Protein AF-A0A0C9XEY3-F1 (afdb_monomer_lite)

Organism: NCBI:txid1095629

Radius of gyration: 29.38 Å; chains: 1; bounding box: 84×70×56 Å

Sequence (164 aa):
MCNSIPGSLYKSKGLTASSQSCFTFPVSISPSSFDSPAPNNSSAFVTKKYKPVAKKIRPVYTDVPQKFRIICDIKGDPLATLPPLSPHPPPFVPYGRYTAERRDVIDKCHPPGFLLPEERNLMHHFMTLHQDGFAWNDSERGHFREDFFPPVEIPTIAHEPWVL

Structure (mmCIF, N/CA/C/O backbone):
data_AF-A0A0C9XEY3-F1
#
_entry.id   AF-A0A0C9XEY3-F1
#
loop_
_atom_site.group_PDB
_atom_site.id
_atom_site.type_symbol
_atom_site.label_atom_id
_atom_site.label_alt_id
_atom_site.label_comp_id
_atom_site.label_asym_id
_atom_site.label_entity_id
_atom_site.label_seq_id
_atom_site.pdbx_PDB_ins_code
_atom_site.Cartn_x
_atom_site.Cartn_y
_atom_site.Cartn_z
_atom_site.occupancy
_atom_site.B_iso_or_equiv
_atom_site.auth_seq_id
_atom_site.auth_comp_id
_atom_site.auth_asym_id
_atom_site.auth_atom_id
_atom_site.pdbx_PDB_model_num
ATOM 1 N N . MET A 1 1 ? -40.148 55.713 -17.331 1.00 40.12 1 MET A N 1
ATOM 2 C CA . MET A 1 1 ? -39.667 56.241 -16.040 1.00 40.12 1 MET A CA 1
ATOM 3 C C . MET A 1 1 ? -38.519 55.360 -15.585 1.00 40.12 1 MET A C 1
ATOM 5 O O . MET A 1 1 ? -38.749 54.229 -15.180 1.00 40.12 1 MET A O 1
ATOM 9 N N . CYS A 1 2 ? -37.291 55.839 -15.786 1.00 39.28 2 CYS A N 1
ATOM 10 C CA . CYS A 1 2 ? -36.085 55.248 -15.215 1.00 39.28 2 CYS A CA 1
ATOM 11 C C . CYS A 1 2 ? -36.113 55.453 -13.706 1.00 39.28 2 CYS A C 1
ATOM 13 O O . CYS A 1 2 ? -36.279 56.590 -13.281 1.00 39.28 2 CYS A O 1
ATOM 15 N N . ASN A 1 3 ? -35.886 54.398 -12.930 1.00 38.94 3 ASN A N 1
ATOM 16 C CA . ASN A 1 3 ? -35.470 54.532 -11.541 1.00 38.94 3 ASN A CA 1
ATOM 17 C C . ASN A 1 3 ? -34.240 53.653 -11.326 1.00 38.94 3 ASN A C 1
ATOM 19 O O . ASN A 1 3 ? -34.322 52.429 -11.249 1.00 38.94 3 ASN A O 1
ATOM 23 N N . SER A 1 4 ? -33.095 54.331 -11.297 1.00 44.06 4 SER A N 1
ATOM 24 C CA . SER A 1 4 ? -31.802 53.830 -10.856 1.00 44.06 4 SER A CA 1
ATOM 25 C C . SER A 1 4 ? -31.873 53.409 -9.389 1.00 44.06 4 SER A C 1
ATOM 27 O O . SER A 1 4 ? -32.366 54.166 -8.555 1.00 44.06 4 SER A O 1
ATOM 29 N N . ILE A 1 5 ? -31.323 52.241 -9.063 1.00 50.84 5 ILE A N 1
ATOM 30 C CA . ILE A 1 5 ? -31.017 51.834 -7.686 1.00 50.84 5 ILE A CA 1
ATOM 31 C C . ILE A 1 5 ? -29.486 51.704 -7.582 1.00 50.84 5 ILE A C 1
ATOM 33 O O . ILE A 1 5 ? -28.869 51.129 -8.481 1.00 50.84 5 ILE A O 1
ATOM 37 N N . PRO A 1 6 ? -28.859 52.301 -6.551 1.00 46.88 6 PRO A N 1
ATOM 38 C CA . PRO A 1 6 ? -27.421 52.552 -6.502 1.00 46.88 6 PRO A CA 1
ATOM 39 C C . PRO A 1 6 ? -26.566 51.299 -6.279 1.00 46.88 6 PRO A C 1
ATOM 41 O O . PRO A 1 6 ? -26.951 50.356 -5.589 1.00 46.88 6 PRO A O 1
ATOM 44 N N . GLY A 1 7 ? -25.365 51.346 -6.863 1.00 39.38 7 GLY A N 1
ATOM 45 C CA . GLY A 1 7 ? -24.349 50.303 -6.817 1.00 39.38 7 GLY A CA 1
ATOM 46 C C . GLY A 1 7 ? -23.885 49.965 -5.401 1.00 39.38 7 GLY A C 1
ATOM 47 O O . GLY A 1 7 ? -23.456 50.829 -4.636 1.00 39.38 7 GLY A O 1
ATOM 48 N N . SER A 1 8 ? -23.932 48.671 -5.090 1.00 40.59 8 SER A N 1
ATOM 49 C CA . SER A 1 8 ? -23.299 48.089 -3.913 1.00 40.59 8 SER A CA 1
ATOM 50 C C . SER A 1 8 ? -21.807 47.895 -4.184 1.00 40.59 8 SER A C 1
ATOM 52 O O . SER A 1 8 ? -21.393 47.156 -5.078 1.00 40.59 8 SER A O 1
ATOM 54 N N . LEU A 1 9 ? -21.007 48.615 -3.404 1.00 44.50 9 LEU A N 1
ATOM 55 C CA . LEU A 1 9 ? -19.554 48.605 -3.390 1.00 44.50 9 LEU A CA 1
ATOM 56 C C . LEU A 1 9 ? -19.061 47.313 -2.713 1.00 44.50 9 LEU A C 1
ATOM 58 O O . LEU A 1 9 ? -18.825 47.280 -1.504 1.00 44.50 9 LEU A O 1
ATOM 62 N N . TYR A 1 10 ? -18.908 46.226 -3.470 1.00 38.88 10 TYR A N 1
ATOM 63 C CA . TYR A 1 10 ? -18.286 45.011 -2.942 1.00 38.88 10 TYR A CA 1
ATOM 64 C C . TYR A 1 10 ? -16.776 45.218 -2.805 1.00 38.88 10 TYR A C 1
ATOM 66 O O . TYR A 1 10 ? -16.011 45.209 -3.766 1.00 38.88 10 TYR A O 1
ATOM 74 N N . LYS A 1 11 ? -16.353 45.429 -1.559 1.00 39.31 11 LYS A N 1
ATOM 75 C CA . LYS A 1 11 ? -14.960 45.541 -1.136 1.00 39.31 11 LYS A CA 1
ATOM 76 C C . LYS A 1 11 ? -14.277 44.178 -1.287 1.00 39.31 11 LYS A C 1
ATOM 78 O O . LYS A 1 11 ? -14.483 43.288 -0.463 1.00 39.31 11 LYS A O 1
ATOM 83 N N . SER A 1 12 ? -13.453 44.024 -2.320 1.00 43.69 12 SER A N 1
ATOM 84 C CA . SER A 1 12 ? -12.531 42.898 -2.481 1.00 43.69 12 SER A CA 1
ATOM 85 C C . SER A 1 12 ? -11.526 42.896 -1.324 1.00 43.69 12 SER A C 1
ATOM 87 O O . SER A 1 12 ? -10.568 43.671 -1.310 1.00 43.69 12 SER A O 1
ATOM 89 N N . LYS A 1 13 ? -11.760 42.056 -0.313 1.00 41.84 13 LYS A N 1
ATOM 90 C CA . LYS A 1 13 ? -10.756 41.760 0.712 1.00 41.84 13 LYS A CA 1
ATOM 91 C C . LYS A 1 13 ? -9.750 40.792 0.094 1.00 41.84 13 LYS A C 1
ATOM 93 O O . LYS A 1 13 ? -10.109 39.673 -0.259 1.00 41.84 13 LYS A O 1
ATOM 98 N N . GLY A 1 14 ? -8.519 41.265 -0.079 1.00 36.75 14 GLY A N 1
ATOM 99 C CA . GLY A 1 14 ? -7.402 40.460 -0.552 1.00 36.75 14 GLY A CA 1
ATOM 100 C C . GLY A 1 14 ? -7.179 39.256 0.358 1.00 36.75 14 GLY A C 1
ATOM 101 O O . GLY A 1 14 ? -7.063 39.399 1.574 1.00 36.75 14 GLY A O 1
ATOM 102 N N . LEU A 1 15 ? -7.129 38.072 -0.246 1.00 38.06 15 LEU A N 1
ATOM 103 C CA . LEU A 1 15 ? -6.609 36.870 0.386 1.00 38.06 15 LEU A CA 1
ATOM 104 C C . LEU A 1 15 ? -5.091 37.024 0.486 1.00 38.06 15 LEU A C 1
ATOM 106 O O . LEU A 1 15 ? -4.365 36.908 -0.497 1.00 38.06 15 LEU A O 1
ATOM 110 N N . THR A 1 16 ? -4.619 37.332 1.688 1.00 39.53 16 THR A N 1
ATOM 111 C CA . THR A 1 16 ? -3.213 37.203 2.057 1.00 39.53 16 THR A CA 1
ATOM 112 C C . THR A 1 16 ? -2.843 35.725 2.041 1.00 39.53 16 THR A C 1
ATOM 114 O O . THR A 1 16 ? -3.479 34.925 2.731 1.00 39.53 16 THR A O 1
ATOM 117 N N . ALA A 1 17 ? -1.823 35.367 1.261 1.00 43.69 17 ALA A N 1
ATOM 118 C CA . ALA A 1 17 ? -1.228 34.039 1.257 1.00 43.69 17 ALA A CA 1
ATOM 119 C C . ALA A 1 17 ? -0.754 33.686 2.676 1.00 43.69 17 ALA A C 1
ATOM 121 O O . ALA A 1 17 ? 0.220 34.243 3.181 1.00 43.69 17 ALA A O 1
ATOM 122 N N . SER A 1 18 ? -1.482 32.785 3.335 1.00 40.81 18 SER A N 1
ATOM 123 C CA . SER A 1 18 ? -1.052 32.184 4.591 1.00 40.81 18 SER A CA 1
ATOM 124 C C . SER A 1 18 ? 0.057 31.187 4.266 1.00 40.81 18 SER A C 1
ATOM 126 O O . SER A 1 18 ? -0.158 30.184 3.586 1.00 40.81 18 SER A O 1
ATOM 128 N N . SER A 1 19 ? 1.265 31.547 4.690 1.00 46.62 19 SER A N 1
ATOM 129 C CA . SER A 1 19 ? 2.467 30.723 4.677 1.00 46.62 19 SER A CA 1
ATOM 130 C C . SER A 1 19 ? 2.154 29.326 5.211 1.00 46.62 19 SER A C 1
ATOM 132 O O . SER A 1 19 ? 1.755 29.181 6.364 1.00 46.62 19 SER A O 1
ATOM 134 N N . GLN A 1 20 ? 2.360 28.301 4.385 1.00 50.00 20 GLN A N 1
ATOM 135 C CA . GLN A 1 20 ? 2.301 26.906 4.809 1.00 50.00 20 GLN A CA 1
ATOM 136 C C . GLN A 1 20 ? 3.351 26.698 5.907 1.00 50.00 20 GLN A C 1
ATOM 138 O O . GLN A 1 20 ? 4.549 26.680 5.631 1.00 50.00 20 GLN A O 1
ATOM 143 N N . SER A 1 21 ? 2.920 26.589 7.165 1.00 43.03 21 SER A N 1
ATOM 144 C CA . SER A 1 21 ? 3.792 26.091 8.222 1.00 43.03 21 SER A CA 1
ATOM 145 C C . SER A 1 21 ? 3.870 24.579 8.074 1.00 43.03 21 SER A C 1
ATOM 147 O O . SER A 1 21 ? 2.878 23.870 8.248 1.00 43.03 21 SER A O 1
ATOM 149 N N . CYS A 1 22 ? 5.054 24.090 7.739 1.00 39.81 22 CYS A N 1
ATOM 150 C CA . CYS A 1 22 ? 5.398 22.681 7.763 1.00 39.81 22 CYS A CA 1
ATOM 151 C C . CYS A 1 22 ? 5.192 22.169 9.198 1.00 39.81 22 CYS A C 1
ATOM 153 O O . CYS A 1 22 ? 6.000 22.459 10.077 1.00 39.81 22 CYS A O 1
ATOM 155 N N . PHE A 1 23 ? 4.102 21.448 9.462 1.00 34.00 23 PHE A N 1
ATOM 156 C CA . PHE A 1 23 ? 3.920 20.763 10.738 1.00 34.00 23 PHE A CA 1
ATOM 157 C C . PHE A 1 23 ? 4.811 19.518 10.751 1.00 34.00 23 PHE A C 1
ATOM 159 O O . PHE A 1 23 ? 4.446 18.455 10.257 1.00 34.00 23 PHE A O 1
ATOM 166 N N . THR A 1 24 ? 6.011 19.659 11.303 1.00 41.53 24 THR A N 1
ATOM 167 C CA . THR A 1 24 ? 6.814 18.535 11.779 1.00 41.53 24 THR A CA 1
ATOM 168 C C . THR A 1 24 ? 6.176 18.000 13.058 1.00 41.53 24 THR A C 1
ATOM 170 O O . THR A 1 24 ? 6.230 18.638 14.107 1.00 41.53 24 THR A O 1
ATOM 173 N N . PHE A 1 25 ? 5.556 16.823 12.983 1.00 35.81 25 PHE A N 1
ATOM 174 C CA . PHE A 1 25 ? 5.125 16.095 14.174 1.00 35.81 25 PHE A CA 1
ATOM 175 C C . PHE A 1 25 ? 6.351 15.518 14.904 1.00 35.81 25 PHE A C 1
ATOM 177 O O . PHE A 1 25 ? 7.130 14.789 14.283 1.00 35.81 25 PHE A O 1
ATOM 184 N N . PRO A 1 26 ? 6.549 15.801 16.206 1.00 42.66 26 PRO A N 1
ATOM 185 C CA . PRO A 1 26 ? 7.569 15.131 16.997 1.00 42.66 26 PRO A CA 1
ATOM 186 C C . PRO A 1 26 ? 7.064 13.736 17.381 1.00 42.66 26 PRO A C 1
ATOM 188 O O . PRO A 1 26 ? 6.130 13.582 18.163 1.00 42.66 26 PRO A O 1
ATOM 191 N N . VAL A 1 27 ? 7.691 12.703 16.824 1.00 39.75 27 VAL A N 1
ATOM 192 C CA . VAL A 1 27 ? 7.501 11.316 17.256 1.00 39.75 27 VAL A CA 1
ATOM 193 C C . VAL A 1 27 ? 8.220 11.140 18.597 1.00 39.75 27 VAL A C 1
ATOM 195 O O . VAL A 1 27 ? 9.435 10.966 18.644 1.00 39.75 27 VAL A O 1
ATOM 198 N N . SER A 1 28 ? 7.480 11.213 19.703 1.00 43.31 28 SER A N 1
ATOM 199 C CA . SER A 1 28 ? 7.969 10.831 21.029 1.00 43.31 28 SER A CA 1
ATOM 200 C C . SER A 1 28 ? 7.769 9.326 21.230 1.00 43.31 28 SER A C 1
ATOM 202 O O . SER A 1 28 ? 6.736 8.883 21.730 1.00 43.31 28 SER A O 1
ATOM 204 N N . ILE A 1 29 ? 8.750 8.526 20.817 1.00 41.94 29 ILE A N 1
ATOM 205 C CA . ILE A 1 29 ? 8.837 7.119 21.221 1.00 41.94 29 ILE A CA 1
ATOM 206 C C . ILE A 1 29 ? 9.332 7.094 22.672 1.00 41.94 29 ILE A C 1
ATOM 208 O O . ILE A 1 29 ? 10.473 7.459 22.950 1.00 41.94 29 ILE A O 1
ATOM 212 N N . SER A 1 30 ? 8.472 6.688 23.607 1.00 52.91 30 SER A N 1
ATOM 213 C CA . SER A 1 30 ? 8.890 6.336 24.966 1.00 52.91 30 SER A CA 1
ATOM 214 C C . SER A 1 30 ? 9.623 4.987 24.934 1.00 52.91 30 SER A C 1
ATOM 216 O O . SER A 1 30 ? 9.087 4.033 24.365 1.00 52.91 30 SER A O 1
ATOM 218 N N . PRO A 1 31 ? 10.824 4.863 25.525 1.00 45.88 31 PRO A N 1
ATOM 219 C CA . PRO A 1 31 ? 11.565 3.612 25.514 1.00 45.88 31 PRO A CA 1
ATOM 220 C C . PRO A 1 31 ? 10.999 2.677 26.588 1.00 45.88 31 PRO A C 1
ATOM 222 O O . PRO A 1 31 ? 11.173 2.910 27.782 1.00 45.88 31 PRO A O 1
ATOM 225 N N . SER A 1 32 ? 10.321 1.606 26.177 1.00 39.94 32 SER A N 1
ATOM 226 C CA . SER A 1 32 ? 10.106 0.452 27.051 1.00 39.94 32 SER A CA 1
ATOM 227 C C . SER A 1 32 ? 11.450 -0.247 27.260 1.00 39.94 32 SER A C 1
ATOM 229 O O . SER A 1 32 ? 12.106 -0.642 26.295 1.00 39.94 32 SER A O 1
ATOM 231 N N . SER A 1 33 ? 11.853 -0.361 28.521 1.00 45.12 33 SER A N 1
ATOM 232 C CA . SER A 1 33 ? 13.086 -0.972 29.012 1.00 45.12 33 SER A CA 1
ATOM 233 C C . SER A 1 33 ? 13.243 -2.418 28.534 1.00 45.12 33 SER A C 1
ATOM 235 O O . SER A 1 33 ? 12.659 -3.344 29.094 1.00 45.12 33 SER A O 1
ATOM 237 N N . PHE A 1 34 ? 14.050 -2.604 27.493 1.00 38.00 34 PHE A N 1
ATOM 238 C CA . PHE A 1 34 ? 14.678 -3.879 27.178 1.00 38.00 34 PHE A CA 1
ATOM 239 C C . PHE A 1 34 ? 15.945 -3.955 28.038 1.00 38.00 34 PHE A C 1
ATOM 241 O O . PHE A 1 34 ? 16.966 -3.364 27.683 1.00 38.00 34 PHE A O 1
ATOM 248 N N . ASP A 1 35 ? 15.879 -4.634 29.184 1.00 46.00 35 ASP A N 1
ATOM 249 C CA . ASP A 1 35 ? 17.073 -4.971 29.964 1.00 46.00 35 ASP A CA 1
ATOM 250 C C . ASP A 1 35 ? 17.884 -6.012 29.183 1.00 46.00 35 ASP A C 1
ATOM 252 O O . ASP A 1 35 ? 17.741 -7.223 29.340 1.00 46.00 35 ASP A O 1
ATOM 256 N N . SER A 1 36 ? 18.711 -5.519 28.262 1.00 51.22 36 SER A N 1
ATOM 257 C CA . SER A 1 36 ? 19.766 -6.304 27.630 1.00 51.22 36 SER A CA 1
ATOM 258 C C . SER A 1 36 ? 21.028 -6.194 28.485 1.00 51.22 36 SER A C 1
ATOM 260 O O . SER A 1 36 ? 21.401 -5.078 28.860 1.00 51.22 36 SER A O 1
ATOM 262 N N . PRO A 1 37 ? 21.702 -7.313 28.806 1.00 48.19 37 PRO A N 1
ATOM 263 C CA . PRO A 1 37 ? 22.940 -7.275 29.570 1.00 48.19 37 PRO A CA 1
ATOM 264 C C . PRO A 1 37 ? 23.962 -6.410 28.832 1.00 48.19 37 PRO A C 1
ATOM 266 O O . PRO A 1 37 ? 24.075 -6.480 27.607 1.00 48.19 37 PRO A O 1
ATOM 269 N N . ALA A 1 38 ? 24.652 -5.564 29.602 1.00 52.25 38 ALA A N 1
ATOM 270 C CA . ALA A 1 38 ? 25.571 -4.539 29.123 1.00 52.25 38 ALA A CA 1
ATOM 271 C C . ALA A 1 38 ? 26.425 -5.040 27.944 1.00 52.25 38 ALA A C 1
ATOM 273 O O . ALA A 1 38 ? 27.062 -6.092 28.070 1.00 52.25 38 ALA A O 1
ATOM 274 N N . PRO A 1 39 ? 26.481 -4.305 26.816 1.00 48.19 39 PRO A N 1
ATOM 275 C CA . PRO A 1 39 ? 27.361 -4.677 25.732 1.00 48.19 39 PRO A CA 1
ATOM 276 C C . PRO A 1 39 ? 28.787 -4.541 26.256 1.00 48.19 39 PRO A C 1
ATOM 278 O O . PRO A 1 39 ? 29.277 -3.451 26.557 1.00 48.19 39 PRO A O 1
ATOM 281 N N . ASN A 1 40 ? 29.449 -5.684 26.384 1.00 51.69 40 ASN A N 1
ATOM 282 C CA . ASN A 1 40 ? 30.887 -5.793 26.288 1.00 51.69 40 ASN A CA 1
ATOM 283 C C . ASN A 1 40 ? 31.350 -4.852 25.170 1.00 51.69 40 ASN A C 1
ATOM 285 O O . ASN A 1 40 ? 31.065 -5.074 23.993 1.00 51.69 40 ASN A O 1
ATOM 289 N N . ASN A 1 41 ? 32.010 -3.767 25.581 1.00 55.88 41 ASN A N 1
ATOM 290 C CA . ASN A 1 41 ? 32.490 -2.681 24.737 1.00 55.88 41 ASN A CA 1
ATOM 291 C C . ASN A 1 41 ? 33.658 -3.184 23.874 1.00 55.88 41 ASN A C 1
ATOM 293 O O . ASN A 1 41 ? 34.807 -2.776 24.020 1.00 55.88 41 ASN A O 1
ATOM 297 N N . SER A 1 42 ? 33.370 -4.145 23.002 1.00 51.50 42 SER A N 1
ATOM 298 C CA . SER A 1 42 ? 34.192 -4.428 21.848 1.00 51.50 42 SER A CA 1
ATOM 299 C C . SER A 1 42 ? 33.859 -3.323 20.862 1.00 51.50 42 SER A C 1
ATOM 301 O O . SER A 1 42 ? 32.795 -3.295 20.247 1.00 51.50 42 SER A O 1
ATOM 303 N N . SER A 1 43 ? 34.751 -2.341 20.786 1.00 50.25 43 SER A N 1
ATOM 304 C CA . SER A 1 43 ? 34.763 -1.386 19.691 1.00 50.25 43 SER A CA 1
ATOM 305 C C . SER A 1 43 ? 34.913 -2.191 18.402 1.00 50.25 43 SER A C 1
ATOM 307 O O . SER A 1 43 ? 36.010 -2.532 17.964 1.00 50.25 43 SER A O 1
ATOM 309 N N . ALA A 1 44 ? 33.785 -2.574 17.809 1.00 53.44 44 ALA A N 1
ATOM 310 C CA . ALA A 1 44 ? 33.757 -3.131 16.478 1.00 53.44 44 ALA A CA 1
ATOM 311 C C . ALA A 1 44 ? 34.147 -1.985 15.547 1.00 53.44 44 ALA A C 1
ATOM 313 O O . ALA A 1 44 ? 33.307 -1.231 15.057 1.00 53.44 44 ALA A O 1
ATOM 314 N N . PHE A 1 45 ? 35.452 -1.813 15.342 1.00 52.97 45 PHE A N 1
ATOM 315 C CA . PHE A 1 45 ? 35.971 -1.056 14.223 1.00 52.97 45 PHE A CA 1
ATOM 316 C C . PHE A 1 45 ? 35.412 -1.730 12.974 1.00 52.97 45 PHE A C 1
ATOM 318 O O . PHE A 1 45 ? 35.939 -2.738 12.503 1.00 52.97 45 PHE A O 1
ATOM 325 N N . VAL A 1 46 ? 34.303 -1.202 12.453 1.00 60.22 46 VAL A N 1
ATOM 326 C CA . VAL A 1 46 ? 33.796 -1.564 11.134 1.00 60.22 46 VAL A CA 1
ATOM 327 C C . VAL A 1 46 ? 34.838 -1.055 10.150 1.00 60.22 46 VAL A C 1
ATOM 329 O O . VAL A 1 46 ? 34.774 0.069 9.651 1.00 60.22 46 VAL A O 1
ATOM 332 N N . THR A 1 47 ? 35.859 -1.872 9.906 1.00 61.81 47 THR A N 1
ATOM 333 C CA . THR A 1 47 ? 36.778 -1.666 8.802 1.00 61.81 47 THR A CA 1
ATOM 334 C C . THR A 1 47 ? 35.927 -1.801 7.549 1.00 61.81 47 THR A C 1
ATOM 336 O O . THR A 1 47 ? 35.504 -2.887 7.153 1.00 61.81 47 THR A O 1
ATOM 339 N N . LYS A 1 48 ? 35.556 -0.664 6.955 1.00 65.00 48 LYS A N 1
ATOM 340 C CA . LYS A 1 48 ? 34.842 -0.657 5.680 1.00 65.00 48 LYS A CA 1
ATOM 341 C C . LYS A 1 48 ? 35.745 -1.379 4.685 1.00 65.00 48 LYS A C 1
ATOM 343 O O . LYS A 1 48 ? 36.768 -0.828 4.283 1.00 65.00 48 LYS A O 1
ATOM 348 N N . LYS A 1 49 ? 35.400 -2.618 4.315 1.00 75.25 49 LYS A N 1
ATOM 349 C CA . LYS A 1 49 ? 36.100 -3.341 3.247 1.00 75.25 49 LYS A CA 1
ATOM 350 C C . LYS A 1 49 ? 36.103 -2.438 2.018 1.00 75.25 49 LYS A C 1
ATOM 352 O O . LYS A 1 49 ? 35.041 -2.067 1.515 1.00 75.25 49 LYS A O 1
ATOM 357 N N . TYR A 1 50 ? 37.296 -2.059 1.569 1.00 79.75 50 TYR A N 1
ATOM 358 C CA . TYR A 1 50 ? 37.465 -1.241 0.378 1.00 79.75 50 TYR A CA 1
ATOM 359 C C . TYR A 1 50 ? 36.840 -1.976 -0.813 1.00 79.75 50 TYR A C 1
ATOM 361 O O . TYR A 1 50 ? 37.263 -3.079 -1.162 1.00 79.75 50 TYR A O 1
ATOM 369 N N . LYS A 1 51 ? 35.795 -1.395 -1.416 1.00 75.38 51 LYS A N 1
ATOM 370 C CA . LYS A 1 51 ? 35.203 -1.917 -2.652 1.00 75.38 51 LYS A CA 1
ATOM 371 C C . LYS A 1 51 ? 36.078 -1.417 -3.805 1.00 75.38 51 LYS A C 1
ATOM 373 O O . LYS A 1 51 ? 36.042 -0.213 -4.073 1.00 75.38 51 LYS A O 1
ATOM 378 N N . PRO A 1 52 ? 36.873 -2.288 -4.456 1.00 82.81 52 PRO A N 1
ATOM 379 C CA . PRO A 1 52 ? 37.778 -1.853 -5.509 1.00 82.81 52 PRO A CA 1
ATOM 380 C C . PRO A 1 52 ? 36.985 -1.196 -6.632 1.00 82.81 52 PRO A C 1
ATOM 382 O O . PRO A 1 52 ? 35.855 -1.602 -6.915 1.00 82.81 52 PRO A O 1
ATOM 385 N N . VAL A 1 53 ? 37.583 -0.186 -7.267 1.00 74.06 53 VAL A N 1
ATOM 386 C CA . VAL A 1 53 ? 36.947 0.591 -8.342 1.00 74.06 53 VAL A CA 1
ATOM 387 C C . VAL A 1 53 ? 36.380 -0.324 -9.429 1.00 74.06 53 VAL A C 1
ATOM 389 O O . VAL A 1 53 ? 35.239 -0.124 -9.828 1.00 74.06 53 VAL A O 1
ATOM 392 N N . ALA A 1 54 ? 37.095 -1.395 -9.788 1.00 74.44 54 ALA A N 1
ATOM 393 C CA . ALA A 1 54 ? 36.652 -2.389 -10.769 1.00 74.44 54 ALA A CA 1
ATOM 394 C C . ALA A 1 54 ? 35.354 -3.137 -10.393 1.00 74.44 54 ALA A C 1
ATOM 396 O O . ALA A 1 54 ? 34.660 -3.640 -11.265 1.00 74.44 54 ALA A O 1
ATOM 397 N N . LYS A 1 55 ? 35.001 -3.220 -9.102 1.00 76.25 55 LYS A N 1
ATOM 398 C CA . LYS A 1 55 ? 33.741 -3.832 -8.629 1.00 76.25 55 LYS A CA 1
ATOM 399 C C . LYS A 1 55 ? 32.637 -2.797 -8.397 1.00 76.25 55 LYS A C 1
ATOM 401 O O . LYS A 1 55 ? 31.543 -3.148 -7.945 1.00 76.25 55 LYS A O 1
ATOM 406 N N . LYS A 1 56 ? 32.914 -1.507 -8.609 1.00 76.81 56 LYS A N 1
ATOM 407 C CA . LYS A 1 56 ? 31.955 -0.427 -8.372 1.00 76.81 56 LYS A CA 1
ATOM 408 C C . LYS A 1 56 ? 31.111 -0.206 -9.625 1.00 76.81 56 LYS A C 1
ATOM 410 O O . LYS A 1 56 ? 31.549 0.444 -10.562 1.00 76.81 56 LYS A O 1
ATOM 415 N N . ILE A 1 57 ? 29.867 -0.671 -9.582 1.00 75.19 57 ILE A N 1
ATOM 416 C CA . ILE A 1 57 ? 28.864 -0.370 -10.608 1.00 75.19 57 ILE A CA 1
ATOM 417 C C . ILE A 1 57 ? 28.452 1.099 -10.455 1.00 75.19 57 ILE A C 1
ATOM 419 O O . ILE A 1 57 ? 28.076 1.526 -9.359 1.00 75.19 57 ILE A O 1
ATOM 423 N N . ARG A 1 58 ? 28.560 1.878 -11.535 1.00 75.50 58 ARG A N 1
ATOM 424 C CA . ARG A 1 58 ? 28.057 3.255 -11.610 1.00 75.50 58 ARG A CA 1
ATOM 425 C C . ARG A 1 58 ? 26.990 3.328 -12.702 1.00 75.50 58 ARG A C 1
ATOM 427 O O . ARG A 1 58 ? 27.213 2.751 -13.764 1.00 75.50 58 ARG A O 1
ATOM 434 N N . PRO A 1 59 ? 25.862 4.017 -12.467 1.00 80.12 59 PRO A N 1
ATOM 435 C CA . PRO A 1 59 ? 24.916 4.291 -13.536 1.00 80.12 59 PRO A CA 1
ATOM 436 C C . PRO A 1 59 ? 25.592 5.186 -14.578 1.00 80.12 59 PRO A C 1
ATOM 438 O O . PRO A 1 59 ? 26.299 6.135 -14.229 1.00 80.12 59 PRO A O 1
ATOM 441 N N . VAL A 1 60 ? 25.399 4.860 -15.850 1.00 81.50 60 VAL A N 1
ATOM 442 C CA . VAL A 1 60 ? 25.855 5.686 -16.967 1.00 81.50 60 VAL A CA 1
ATOM 443 C C . VAL A 1 60 ? 24.736 6.670 -17.288 1.00 81.50 60 VAL A C 1
ATOM 445 O O . VAL A 1 60 ? 23.597 6.257 -17.503 1.00 81.50 60 VAL A O 1
ATOM 448 N N . TYR A 1 61 ? 25.047 7.966 -17.306 1.00 79.00 61 TYR A N 1
ATOM 449 C CA . TYR A 1 61 ? 24.093 9.016 -17.669 1.00 79.00 61 TYR A CA 1
ATOM 450 C C . TYR A 1 61 ? 23.842 8.986 -19.180 1.00 79.00 61 TYR A C 1
ATOM 452 O O . TYR A 1 61 ? 24.476 9.705 -19.945 1.00 79.00 61 TYR A O 1
ATOM 460 N N . THR A 1 62 ? 22.955 8.093 -19.603 1.00 81.25 62 THR A N 1
ATOM 461 C CA . THR A 1 62 ? 22.524 7.909 -20.993 1.00 81.25 62 THR A CA 1
ATOM 462 C C . THR A 1 62 ? 21.006 7.854 -21.040 1.00 81.25 62 THR A C 1
ATOM 464 O O . THR A 1 62 ? 20.367 7.506 -20.044 1.00 81.25 62 THR A O 1
ATOM 467 N N . ASP A 1 63 ? 20.431 8.198 -22.190 1.00 83.88 63 ASP A N 1
ATOM 468 C CA . ASP A 1 63 ? 18.988 8.113 -22.384 1.00 83.88 63 ASP A CA 1
ATOM 469 C C . ASP A 1 63 ? 18.524 6.656 -22.335 1.00 83.88 63 ASP A C 1
ATOM 471 O O . ASP A 1 63 ? 19.108 5.773 -22.968 1.00 83.88 63 ASP A O 1
ATOM 475 N N . VAL A 1 64 ? 17.444 6.400 -21.592 1.00 83.88 64 VAL A N 1
ATOM 476 C CA . VAL A 1 64 ? 16.852 5.062 -21.510 1.00 83.88 64 VAL A CA 1
ATOM 477 C C . VAL A 1 64 ? 16.231 4.717 -22.870 1.00 83.88 64 VAL A C 1
ATOM 479 O O . VAL A 1 64 ? 15.321 5.430 -23.320 1.00 83.88 64 VAL A O 1
ATOM 482 N N . PRO A 1 65 ? 16.681 3.632 -23.530 1.00 86.81 65 PRO A N 1
ATOM 483 C CA . PRO A 1 65 ? 16.147 3.235 -24.826 1.00 86.81 65 PRO A CA 1
ATOM 484 C C . PRO A 1 65 ? 14.635 3.010 -24.752 1.00 86.81 65 PRO A C 1
ATOM 486 O O . PRO A 1 65 ? 14.140 2.468 -23.764 1.00 86.81 65 PRO A O 1
ATOM 489 N N . GLN A 1 66 ? 13.906 3.353 -25.819 1.00 86.06 66 GLN A N 1
ATOM 490 C CA . GLN A 1 66 ? 12.438 3.263 -25.861 1.00 86.06 66 GLN A CA 1
ATOM 491 C C . GLN A 1 66 ? 11.907 1.882 -25.439 1.00 86.06 66 GLN A C 1
ATOM 493 O O . GLN A 1 66 ? 10.887 1.806 -24.764 1.00 86.06 66 GLN A O 1
ATOM 498 N N . LYS A 1 67 ? 12.624 0.805 -25.784 1.00 84.69 67 LYS A N 1
ATOM 499 C CA . LYS A 1 67 ? 12.258 -0.579 -25.441 1.00 84.69 67 LYS A CA 1
ATOM 500 C C . LYS A 1 67 ? 12.212 -0.879 -23.934 1.00 84.69 67 LYS A C 1
ATOM 502 O O . LYS A 1 67 ? 11.529 -1.808 -23.542 1.00 84.69 67 LYS A O 1
ATOM 507 N N . PHE A 1 68 ? 12.920 -0.103 -23.110 1.00 84.75 68 PHE A N 1
ATOM 508 C CA . PHE A 1 68 ? 12.952 -0.258 -21.650 1.00 84.75 68 PHE A CA 1
ATOM 509 C C . PHE A 1 68 ? 12.036 0.737 -20.929 1.00 84.75 68 PHE A C 1
ATOM 511 O O . PHE A 1 68 ? 12.045 0.824 -19.701 1.00 84.75 68 PHE A O 1
ATOM 518 N N . ARG A 1 69 ? 11.271 1.545 -21.673 1.00 86.19 69 ARG A N 1
ATOM 519 C CA . ARG A 1 69 ? 10.306 2.450 -21.056 1.00 86.19 69 ARG A CA 1
ATOM 520 C C . ARG A 1 69 ? 9.126 1.644 -20.542 1.00 86.19 69 ARG A C 1
ATOM 522 O O . ARG A 1 69 ? 8.551 0.841 -21.267 1.00 86.19 69 ARG A O 1
ATOM 529 N N . ILE A 1 70 ? 8.756 1.909 -19.296 1.00 85.94 70 ILE A N 1
ATOM 530 C CA . ILE A 1 70 ? 7.575 1.317 -18.679 1.00 85.94 70 ILE A CA 1
ATOM 531 C C . ILE A 1 70 ? 6.352 1.915 -19.375 1.00 85.94 70 ILE A C 1
ATOM 533 O O . ILE A 1 70 ? 6.116 3.122 -19.297 1.00 85.94 70 ILE A O 1
ATOM 537 N N . ILE A 1 71 ? 5.613 1.075 -20.095 1.00 85.12 71 ILE A N 1
ATOM 538 C CA . ILE A 1 71 ? 4.348 1.442 -20.727 1.00 85.12 71 ILE A CA 1
ATOM 539 C C . ILE A 1 71 ? 3.235 1.000 -19.783 1.00 85.12 71 ILE A C 1
ATOM 541 O O . ILE A 1 71 ? 3.139 -0.179 -19.453 1.00 85.12 71 ILE A O 1
ATOM 545 N N . CYS A 1 72 ? 2.409 1.951 -19.352 1.00 86.19 72 CYS A N 1
ATOM 546 C CA . CYS A 1 72 ? 1.206 1.669 -18.577 1.00 86.19 72 CYS A CA 1
ATOM 547 C C . CYS A 1 72 ? 0.031 1.511 -19.546 1.00 86.19 72 CYS A C 1
ATOM 549 O O . CYS A 1 72 ? -0.456 2.511 -20.074 1.00 86.19 72 CYS A O 1
ATOM 551 N N . ASP A 1 73 ? -0.416 0.278 -19.777 1.00 87.31 73 ASP A N 1
ATOM 552 C CA . ASP A 1 73 ? -1.567 -0.018 -20.639 1.00 87.31 73 ASP A CA 1
ATOM 553 C C . ASP A 1 73 ? -2.724 -0.564 -19.791 1.00 87.31 73 ASP A C 1
ATOM 555 O O . ASP A 1 73 ? -2.839 -1.764 -19.540 1.00 87.31 73 ASP A O 1
ATOM 559 N N . ILE A 1 74 ? -3.563 0.338 -19.271 1.00 88.19 74 ILE A N 1
ATOM 560 C CA . ILE A 1 74 ? -4.709 -0.039 -18.433 1.00 88.19 74 ILE A CA 1
ATOM 561 C C . ILE A 1 74 ? -5.824 -0.551 -19.347 1.00 88.19 74 ILE A C 1
ATOM 563 O O . ILE A 1 74 ? -6.557 0.225 -19.960 1.00 88.19 74 ILE A O 1
ATOM 567 N N . LYS A 1 75 ? -5.960 -1.876 -19.431 1.00 87.50 75 LYS A N 1
ATOM 568 C CA . LYS A 1 75 ? -6.994 -2.526 -20.243 1.00 87.50 75 LYS A CA 1
ATOM 569 C C . LYS A 1 75 ? -8.286 -2.701 -19.443 1.00 87.50 75 LYS A C 1
ATOM 57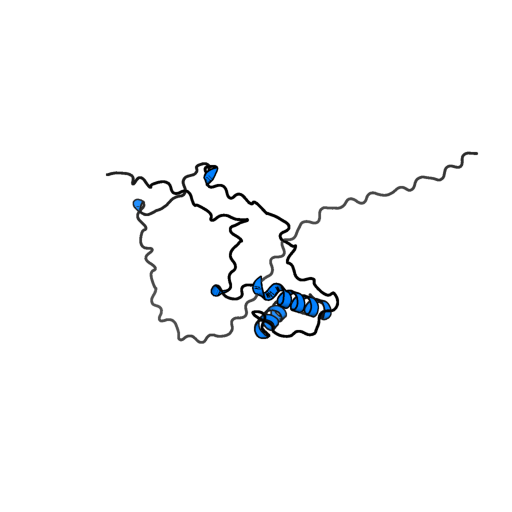1 O O . LYS A 1 75 ? -8.317 -3.443 -18.463 1.00 87.50 75 LYS A O 1
ATOM 576 N N . GLY A 1 76 ? -9.366 -2.085 -19.921 1.00 89.94 76 GLY A N 1
ATOM 577 C CA . GLY A 1 76 ? -10.684 -2.136 -19.277 1.00 89.94 76 GLY A CA 1
ATOM 578 C C . GLY A 1 76 ? -10.796 -1.223 -18.052 1.00 89.94 76 GLY A C 1
ATOM 579 O O . GLY A 1 76 ? -9.896 -0.437 -17.771 1.00 89.94 76 GLY A O 1
ATOM 580 N N . ASP A 1 77 ? -11.919 -1.313 -17.336 1.00 89.75 77 ASP A N 1
ATOM 581 C CA . ASP A 1 77 ? -12.125 -0.562 -16.094 1.00 89.75 77 ASP A CA 1
ATOM 582 C C . ASP A 1 77 ? -11.466 -1.301 -14.910 1.00 89.75 77 ASP A C 1
ATOM 584 O O . ASP A 1 77 ? -11.914 -2.395 -14.549 1.00 89.75 77 ASP A O 1
ATOM 588 N N . PRO A 1 78 ? -10.409 -0.740 -14.289 1.00 85.31 78 PRO A N 1
ATOM 589 C CA . PRO A 1 78 ? -9.728 -1.381 -13.168 1.00 85.31 78 PRO A CA 1
ATOM 590 C C . PRO A 1 78 ? -10.586 -1.446 -11.895 1.00 85.31 78 PRO A C 1
ATOM 592 O O . PRO A 1 78 ? -10.256 -2.209 -10.988 1.00 85.31 78 PRO A O 1
ATOM 595 N N . LEU A 1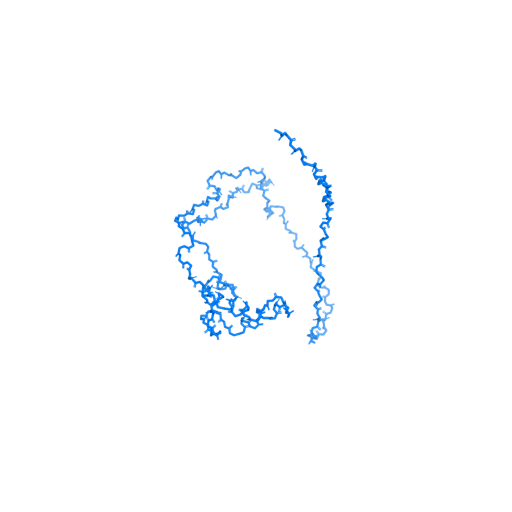 79 ? -11.664 -0.661 -11.809 1.00 88.06 79 LEU A N 1
ATOM 596 C CA . LEU A 1 79 ? -12.522 -0.568 -10.627 1.00 88.06 79 LEU A CA 1
ATOM 597 C C . LEU A 1 79 ? -13.770 -1.454 -10.719 1.00 88.06 79 LEU A C 1
ATOM 599 O O . LEU A 1 79 ? -14.474 -1.604 -9.723 1.00 88.06 79 LEU A O 1
ATOM 603 N N . ALA A 1 80 ? -14.019 -2.089 -11.867 1.00 89.31 80 ALA A N 1
ATOM 604 C CA . ALA A 1 80 ? -15.239 -2.857 -12.116 1.00 89.31 80 ALA A CA 1
ATOM 605 C C . ALA A 1 80 ? -15.461 -4.024 -11.133 1.00 89.31 80 ALA A C 1
ATOM 607 O O . ALA A 1 80 ? -16.600 -4.403 -10.873 1.00 89.31 80 ALA A O 1
ATOM 608 N N . THR A 1 81 ? -14.386 -4.589 -10.575 1.00 87.75 81 THR A N 1
ATOM 609 C CA . THR A 1 81 ? -14.444 -5.728 -9.640 1.00 87.75 81 THR A CA 1
ATOM 610 C C . THR A 1 81 ? -14.482 -5.295 -8.170 1.00 87.75 81 THR A C 1
ATOM 612 O O . THR A 1 81 ? -14.488 -6.147 -7.282 1.00 87.75 81 THR A O 1
ATOM 615 N N . LEU A 1 82 ? -14.472 -3.989 -7.869 1.00 89.62 82 LEU A N 1
ATOM 616 C CA . LEU A 1 82 ? -14.477 -3.539 -6.480 1.00 89.62 82 LEU A CA 1
ATOM 617 C C . LEU A 1 82 ? -15.806 -3.895 -5.799 1.00 89.62 82 LEU A C 1
ATOM 619 O O . LEU A 1 82 ? -16.871 -3.558 -6.324 1.00 89.62 82 LEU A O 1
ATOM 623 N N . PRO A 1 83 ? -15.772 -4.544 -4.619 1.00 90.94 83 PRO A N 1
ATOM 624 C CA . PRO A 1 83 ? -16.985 -4.787 -3.860 1.00 90.94 83 PRO A CA 1
ATOM 625 C C . PRO A 1 83 ? -17.633 -3.454 -3.453 1.00 90.94 83 PRO A C 1
ATOM 627 O O . PRO A 1 83 ? -16.930 -2.525 -3.046 1.00 90.94 83 PRO A O 1
ATOM 630 N N . PRO A 1 84 ? -18.968 -3.338 -3.547 1.00 89.25 84 PRO A N 1
ATOM 631 C CA . PRO A 1 84 ? -19.669 -2.137 -3.126 1.00 89.25 84 PRO A CA 1
ATOM 632 C C . PRO A 1 84 ? -19.610 -1.988 -1.604 1.00 89.25 84 PRO A C 1
ATOM 634 O O . PRO A 1 84 ? -19.744 -2.962 -0.862 1.00 89.25 84 PRO A O 1
ATOM 637 N N . LEU A 1 85 ? -19.462 -0.749 -1.138 1.00 89.06 85 LEU A N 1
ATOM 638 C CA . LEU A 1 85 ? -19.460 -0.427 0.284 1.00 89.06 85 LEU A CA 1
ATOM 639 C C . LEU A 1 85 ? -20.865 0.003 0.732 1.00 89.06 85 LEU A C 1
ATOM 641 O O . LEU A 1 85 ? -21.442 0.933 0.170 1.00 89.06 85 LEU A O 1
ATOM 645 N N . SER A 1 86 ? -21.412 -0.664 1.750 1.00 87.75 86 SER A N 1
ATOM 646 C CA . SER A 1 86 ? -22.685 -0.269 2.366 1.00 87.75 86 SER A CA 1
ATOM 647 C C . SER A 1 86 ? -22.491 0.954 3.275 1.00 87.75 86 SER A C 1
ATOM 649 O O . SER A 1 86 ? -21.564 0.941 4.087 1.00 87.75 86 SER A O 1
ATOM 651 N N . PRO A 1 87 ? -23.374 1.973 3.231 1.00 86.06 87 PRO A N 1
ATOM 652 C CA . PRO A 1 87 ? -23.338 3.103 4.167 1.00 86.06 87 PRO A CA 1
ATOM 653 C C . PRO A 1 87 ? -23.683 2.688 5.606 1.00 86.06 87 PRO A C 1
ATOM 655 O O . PRO A 1 87 ? -23.336 3.389 6.552 1.00 86.06 87 PRO A O 1
ATOM 658 N N . HIS A 1 88 ? -24.343 1.540 5.777 1.00 89.81 88 HIS A N 1
ATOM 659 C CA . HIS A 1 88 ? -24.639 0.942 7.074 1.00 89.81 88 HIS A CA 1
ATOM 660 C C . HIS A 1 88 ? -23.827 -0.349 7.214 1.00 89.81 88 HIS A C 1
ATOM 662 O O . HIS A 1 88 ? -24.276 -1.407 6.754 1.00 89.81 88 HIS A O 1
ATOM 668 N N . PRO A 1 89 ? -22.602 -0.269 7.766 1.00 89.88 89 PRO A N 1
ATOM 669 C CA . PRO A 1 89 ? -21.731 -1.424 7.887 1.00 89.88 89 PRO A CA 1
ATOM 670 C C . PRO A 1 89 ? -22.268 -2.398 8.948 1.00 89.88 89 PRO A C 1
ATOM 672 O O . PRO A 1 89 ? -22.759 -1.963 9.995 1.00 89.88 89 PRO A O 1
ATOM 675 N N . PRO A 1 90 ? -22.161 -3.718 8.717 1.00 90.12 90 PRO A N 1
ATOM 676 C CA . PRO A 1 90 ? -22.413 -4.706 9.756 1.00 90.12 90 PRO A CA 1
ATOM 677 C C . PRO A 1 90 ? -21.377 -4.578 10.888 1.00 90.12 90 PRO A C 1
ATOM 679 O O . PRO A 1 90 ? -20.298 -4.009 10.685 1.00 90.12 90 PRO A O 1
ATOM 682 N N . PRO A 1 91 ? -21.663 -5.132 12.081 1.00 90.44 91 PRO A N 1
ATOM 683 C CA . PRO A 1 91 ? -20.661 -5.225 13.133 1.00 90.44 91 PRO A CA 1
ATOM 684 C C . PRO A 1 91 ? -19.435 -5.995 12.632 1.00 90.44 91 PRO A C 1
ATOM 686 O O . PRO A 1 91 ? -19.551 -6.932 11.841 1.00 90.44 91 PRO A O 1
ATOM 689 N N . PHE A 1 92 ? -18.255 -5.589 13.098 1.00 92.38 92 PHE A N 1
ATOM 690 C CA . PHE A 1 92 ? -16.996 -6.193 12.678 1.00 92.38 92 PHE A CA 1
ATOM 691 C C . PHE A 1 92 ? -16.954 -7.695 12.989 1.00 92.38 92 PHE A C 1
ATOM 693 O O . PHE A 1 92 ? -17.147 -8.110 14.133 1.00 92.38 92 PHE A O 1
ATOM 700 N N . VAL A 1 93 ? -16.617 -8.484 11.969 1.00 92.88 93 VAL A N 1
ATOM 701 C CA . VAL A 1 93 ? -16.315 -9.911 12.076 1.00 92.88 93 VAL A CA 1
ATOM 702 C C . VAL A 1 93 ? -14.960 -10.140 11.402 1.00 92.88 93 VAL A C 1
ATOM 704 O O . VAL A 1 93 ? -14.791 -9.713 10.258 1.00 92.88 93 VAL A O 1
ATOM 707 N N . PRO A 1 94 ? -13.987 -10.780 12.075 1.00 93.75 94 PRO A N 1
ATOM 708 C CA . PRO A 1 94 ? -12.694 -11.064 11.466 1.00 93.75 94 PRO A CA 1
ATOM 709 C C . PRO A 1 94 ? -12.872 -11.985 10.254 1.00 93.75 94 PRO A C 1
ATOM 711 O O . PRO A 1 94 ? -13.553 -13.008 10.339 1.00 93.75 94 PRO A O 1
ATOM 714 N N . TYR A 1 95 ? -12.253 -11.624 9.130 1.00 93.44 95 TYR A N 1
ATOM 715 C CA . TYR A 1 95 ? -12.397 -12.348 7.869 1.00 93.44 95 TYR A CA 1
ATOM 716 C C . TYR A 1 95 ? -11.087 -12.363 7.079 1.00 93.44 95 TYR A C 1
ATOM 718 O O . TYR A 1 95 ? -10.448 -11.326 6.885 1.00 93.44 95 TYR A O 1
ATOM 726 N N . GLY A 1 96 ? -10.698 -13.550 6.607 1.00 93.38 96 GLY A N 1
ATOM 727 C CA . GLY A 1 96 ? -9.476 -13.755 5.831 1.00 93.38 96 GLY A CA 1
ATOM 728 C C . GLY A 1 96 ? -8.231 -13.234 6.556 1.00 93.38 96 GLY A C 1
ATOM 729 O O . GLY A 1 96 ? -7.922 -13.648 7.673 1.00 93.38 96 GLY A O 1
ATOM 730 N N . ARG A 1 97 ? -7.527 -12.304 5.909 1.00 93.38 97 ARG A N 1
ATOM 731 C CA . ARG A 1 97 ? -6.332 -11.619 6.409 1.00 93.38 97 ARG A CA 1
ATOM 732 C C . ARG A 1 97 ? -6.653 -10.552 7.452 1.00 93.38 97 ARG A C 1
ATOM 734 O O . ARG A 1 97 ? -5.749 -10.138 8.165 1.00 93.38 97 ARG A O 1
ATOM 741 N N . TYR A 1 98 ? -7.879 -10.056 7.572 1.00 95.81 98 TYR A N 1
ATOM 742 C CA . TYR A 1 98 ? -8.179 -8.976 8.513 1.00 95.81 98 TYR A CA 1
ATOM 743 C C . TYR A 1 98 ? -8.676 -9.535 9.855 1.00 95.81 98 TYR A C 1
ATOM 745 O O . TYR A 1 98 ? -9.857 -9.832 10.040 1.00 95.81 98 TYR A O 1
ATOM 753 N N . THR A 1 99 ? -7.739 -9.719 10.793 1.00 96.06 99 THR A N 1
ATOM 754 C CA . THR A 1 99 ? -7.982 -10.271 12.137 1.00 96.06 99 THR A CA 1
ATOM 755 C C . THR A 1 99 ? -8.272 -9.183 13.175 1.00 96.06 99 THR A C 1
ATOM 757 O O . THR A 1 99 ? -8.016 -8.000 12.950 1.00 96.06 99 THR A O 1
ATOM 760 N N . ALA A 1 100 ? -8.773 -9.583 14.350 1.00 96.00 100 ALA A N 1
ATOM 761 C CA . ALA A 1 100 ? -9.010 -8.660 15.464 1.00 96.00 100 ALA A CA 1
ATOM 762 C C . ALA A 1 100 ? -7.726 -7.935 15.911 1.00 96.00 100 ALA A C 1
ATOM 764 O O . ALA A 1 100 ? -7.754 -6.735 16.147 1.00 96.00 100 ALA A O 1
ATOM 765 N N . GLU A 1 101 ? -6.581 -8.620 15.924 1.00 96.00 101 GLU A N 1
ATOM 766 C CA . GLU A 1 101 ? -5.287 -8.005 16.259 1.00 96.00 101 GLU A CA 1
ATOM 767 C C . GLU A 1 101 ? -4.915 -6.882 15.282 1.00 96.00 101 GLU A C 1
ATOM 769 O O . GLU A 1 101 ? -4.494 -5.800 15.689 1.00 96.00 101 GLU A O 1
ATOM 774 N N . ARG A 1 102 ? -5.114 -7.121 13.979 1.00 95.12 102 ARG A N 1
ATOM 775 C CA . ARG A 1 102 ? -4.861 -6.142 12.912 1.00 95.12 102 ARG A CA 1
ATOM 776 C C . ARG A 1 102 ? -5.811 -4.951 13.021 1.00 95.12 102 ARG A C 1
ATOM 778 O O . ARG A 1 102 ? -5.387 -3.811 12.839 1.00 95.12 102 ARG A O 1
ATOM 785 N N . ARG A 1 103 ? -7.073 -5.197 13.381 1.00 94.56 103 ARG A N 1
ATOM 786 C CA . ARG A 1 103 ? -8.041 -4.144 13.704 1.00 94.56 103 ARG A CA 1
ATOM 787 C C . ARG A 1 103 ? -7.564 -3.284 14.873 1.00 94.56 103 ARG A C 1
ATOM 789 O O . ARG A 1 103 ? -7.525 -2.067 14.739 1.00 94.56 103 ARG A O 1
ATOM 796 N N . ASP A 1 104 ? -7.127 -3.904 15.964 1.00 94.31 104 ASP A N 1
ATOM 797 C CA . ASP A 1 104 ? -6.686 -3.184 1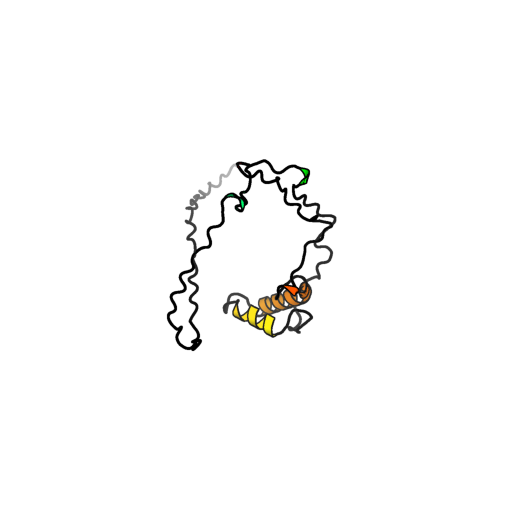7.159 1.00 94.31 104 ASP A CA 1
ATOM 798 C C . ASP A 1 104 ? -5.412 -2.355 16.895 1.00 94.31 104 ASP A C 1
ATOM 800 O O . ASP A 1 104 ? -5.222 -1.294 17.490 1.00 94.31 104 ASP A O 1
ATOM 804 N N . VAL A 1 105 ? -4.533 -2.800 15.985 1.00 94.31 105 VAL A N 1
ATOM 805 C CA . VAL A 1 105 ? -3.402 -1.989 15.496 1.00 94.31 105 VAL A CA 1
ATOM 806 C C . VAL A 1 105 ? -3.904 -0.743 14.771 1.00 94.31 105 VAL A C 1
ATOM 808 O O . VAL A 1 105 ? -3.433 0.355 15.065 1.00 94.31 105 VAL A O 1
ATOM 811 N N . ILE A 1 106 ? -4.883 -0.890 13.872 1.00 92.88 106 ILE A N 1
ATOM 812 C CA . ILE A 1 106 ? -5.498 0.255 13.193 1.00 92.88 106 ILE A CA 1
ATOM 813 C C . ILE A 1 106 ? -6.126 1.201 14.219 1.00 92.88 106 ILE A C 1
ATOM 815 O O . ILE A 1 106 ? -5.869 2.401 14.158 1.00 92.88 106 ILE A O 1
ATOM 819 N N . ASP A 1 107 ? -6.871 0.696 15.200 1.00 92.94 107 ASP A N 1
ATOM 820 C CA . ASP A 1 107 ? -7.495 1.533 16.230 1.00 92.94 107 ASP A CA 1
ATOM 821 C C . ASP A 1 107 ? -6.475 2.317 17.061 1.00 92.94 107 ASP A C 1
ATOM 823 O O . ASP A 1 107 ? -6.710 3.481 17.384 1.00 92.94 107 ASP A O 1
ATOM 827 N N . LYS A 1 108 ? -5.313 1.722 17.358 1.00 92.69 108 LYS A N 1
ATOM 828 C CA . LYS A 1 108 ? -4.203 2.404 18.045 1.00 92.69 108 LYS A CA 1
ATOM 829 C C . LYS A 1 108 ? -3.571 3.508 17.198 1.00 92.69 108 LYS A C 1
ATOM 831 O O . LYS A 1 108 ? -3.128 4.510 17.752 1.00 92.69 108 LYS A O 1
ATOM 836 N N . CYS A 1 109 ? -3.520 3.339 15.876 1.00 90.44 109 CYS A N 1
ATOM 837 C CA . CYS A 1 109 ? -2.993 4.354 14.961 1.00 90.44 109 CYS A CA 1
ATOM 838 C C . CYS A 1 109 ? -3.916 5.575 14.820 1.00 90.44 109 CYS A C 1
ATOM 840 O O . CYS A 1 109 ? -3.446 6.634 14.406 1.00 90.44 109 CYS A O 1
ATOM 842 N N . HIS A 1 110 ? -5.201 5.453 15.168 1.00 88.00 110 HIS A N 1
ATOM 843 C CA . HIS A 1 110 ? -6.173 6.536 15.038 1.00 88.00 110 HIS A CA 1
ATOM 844 C C . HIS A 1 110 ? -6.426 7.216 16.391 1.00 88.00 110 HIS A C 1
ATOM 846 O O . HIS A 1 110 ? -7.077 6.631 17.266 1.00 88.00 110 HIS A O 1
ATOM 852 N N . PRO A 1 111 ? -5.981 8.474 16.578 1.00 87.31 111 PRO A N 1
ATOM 853 C CA . PRO A 1 111 ? -6.194 9.174 17.835 1.00 87.31 111 PRO A CA 1
ATOM 854 C C . PRO A 1 111 ? -7.695 9.321 18.145 1.00 87.31 111 PRO A C 1
ATOM 856 O O . PRO A 1 111 ? -8.536 9.368 17.232 1.00 87.31 111 PRO A O 1
ATOM 859 N N . PRO A 1 112 ? -8.067 9.374 19.436 1.00 86.06 112 PRO A N 1
ATOM 860 C CA . PRO A 1 112 ? -9.456 9.568 19.830 1.00 86.06 112 PRO A CA 1
ATOM 861 C C . PRO A 1 112 ? -9.978 10.897 19.269 1.00 86.06 112 PRO A C 1
ATOM 863 O O . PRO A 1 112 ? -9.301 11.919 19.341 1.00 86.06 112 PRO A O 1
ATOM 866 N N . GLY A 1 113 ? -11.179 10.869 18.685 1.00 87.44 113 GLY A N 1
ATOM 867 C CA . GLY A 1 113 ? -11.821 12.044 18.087 1.00 87.44 113 GLY A CA 1
ATOM 868 C C . GL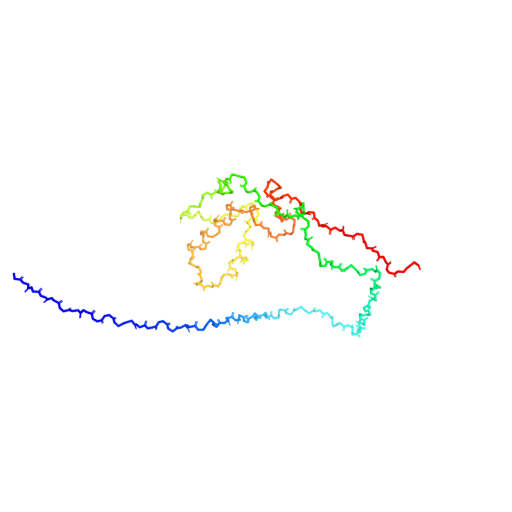Y A 1 113 ? -11.443 12.351 16.633 1.00 87.44 113 GLY A C 1
ATOM 869 O O . GLY A 1 113 ? -12.026 13.268 16.068 1.00 87.44 113 GLY A O 1
ATOM 870 N N . PHE A 1 114 ? -10.522 11.602 16.009 1.00 90.94 114 PHE A N 1
ATOM 871 C CA . PHE A 1 114 ? -10.230 11.769 14.575 1.00 90.94 114 PHE A CA 1
ATOM 872 C C . PHE A 1 114 ? -11.320 11.175 13.671 1.00 90.94 114 PHE A C 1
ATOM 874 O O . PHE A 1 114 ? -11.748 11.828 12.729 1.00 90.94 114 PHE A O 1
ATOM 881 N N . LEU A 1 115 ? -11.781 9.961 13.986 1.00 91.19 115 LEU A N 1
ATOM 882 C CA . LEU A 1 115 ? -12.920 9.313 13.326 1.00 91.19 115 LEU A CA 1
ATOM 883 C C . LEU A 1 115 ? -14.052 9.120 14.328 1.00 91.19 115 LEU A C 1
ATOM 885 O O . LEU A 1 115 ? -13.802 8.668 15.457 1.00 91.19 115 LEU A O 1
ATOM 889 N N . LEU A 1 116 ? -15.279 9.396 13.888 1.00 91.88 116 LEU A N 1
ATOM 890 C CA . LEU A 1 116 ? -16.498 9.038 14.607 1.00 91.88 116 LEU A CA 1
ATOM 891 C C . LEU A 1 116 ? -16.599 7.509 14.751 1.00 91.88 116 LEU A C 1
ATOM 893 O O . LEU A 1 116 ? -16.055 6.768 13.928 1.00 91.88 116 LEU A O 1
ATOM 897 N N . PRO A 1 117 ? -17.308 6.994 15.770 1.00 90.38 117 PRO A N 1
ATOM 898 C CA . PRO A 1 117 ? -17.454 5.548 15.954 1.00 90.38 117 PRO A CA 1
ATOM 899 C C . PRO A 1 117 ? -18.101 4.863 14.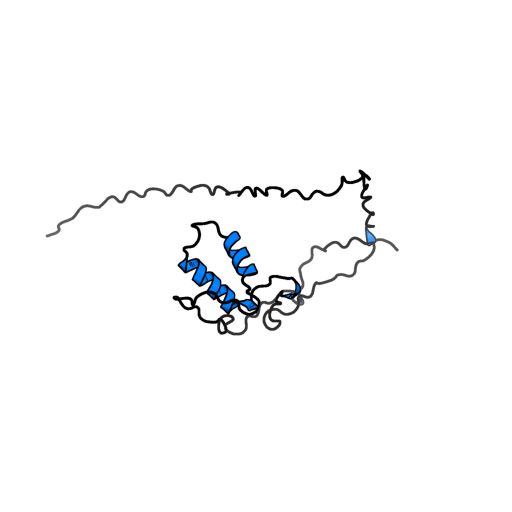738 1.00 90.38 117 PRO A C 1
ATOM 901 O O . PRO A 1 117 ? -17.712 3.755 14.378 1.00 90.38 117 PRO A O 1
ATOM 904 N N . GLU A 1 118 ? -19.036 5.533 14.061 1.00 91.69 118 GLU A N 1
ATOM 905 C CA . GLU A 1 118 ? -19.669 5.019 12.840 1.00 91.69 118 GLU A CA 1
ATOM 906 C C . GLU A 1 118 ? -18.701 4.979 11.650 1.00 91.69 118 GLU A C 1
ATOM 908 O O . GLU A 1 118 ? -18.651 3.988 10.923 1.00 91.69 118 GLU A O 1
ATOM 913 N N . GLU A 1 119 ? -17.866 6.009 11.492 1.00 92.19 119 GLU A N 1
ATOM 914 C CA . GLU A 1 119 ? -16.835 6.057 10.449 1.00 92.19 119 GLU A CA 1
ATOM 915 C C . GLU A 1 119 ? -15.763 4.985 10.668 1.00 92.19 119 GLU A C 1
ATOM 917 O O . GLU A 1 119 ? -15.299 4.365 9.710 1.00 92.19 119 GLU A O 1
ATOM 922 N N . ARG A 1 120 ? -15.406 4.701 11.928 1.00 92.31 120 ARG A N 1
ATOM 923 C CA . ARG A 1 120 ? -14.508 3.586 12.268 1.00 92.31 120 ARG A CA 1
ATOM 924 C C . ARG A 1 120 ? -15.110 2.244 11.866 1.00 92.31 120 ARG A C 1
ATOM 926 O O . ARG A 1 120 ? -14.428 1.436 11.240 1.00 92.31 120 ARG A O 1
ATOM 933 N N . ASN A 1 121 ? -16.393 2.022 12.149 1.00 92.56 121 ASN A N 1
ATOM 934 C CA . ASN A 1 121 ? -17.084 0.801 11.726 1.00 92.56 121 ASN A CA 1
ATOM 935 C C . ASN A 1 121 ? -17.086 0.654 10.198 1.00 92.56 121 ASN A C 1
ATOM 937 O O . ASN A 1 121 ? -16.829 -0.435 9.682 1.00 92.56 121 ASN A O 1
ATOM 941 N N . LEU A 1 122 ? -17.311 1.753 9.473 1.00 93.94 122 LEU A N 1
ATOM 942 C CA . LEU A 1 122 ? -17.268 1.771 8.012 1.00 93.94 122 LEU A CA 1
ATOM 943 C C . LEU A 1 122 ? -15.867 1.444 7.483 1.00 93.94 122 LEU A C 1
ATOM 945 O O . LEU A 1 122 ? -15.724 0.626 6.576 1.00 93.94 122 LEU A O 1
ATOM 949 N N . MET A 1 123 ? -14.830 2.025 8.086 1.00 93.06 123 MET A N 1
ATOM 950 C CA . MET A 1 123 ? -13.436 1.732 7.759 1.00 93.06 123 MET A CA 1
ATOM 951 C C . MET A 1 123 ? -13.110 0.251 7.985 1.00 93.06 123 MET A C 1
ATOM 953 O O . MET A 1 123 ? -12.529 -0.381 7.106 1.00 93.06 123 MET A O 1
ATOM 957 N N . HIS A 1 124 ? -13.500 -0.335 9.121 1.00 94.25 124 HIS A N 1
ATOM 958 C CA . HIS A 1 124 ? -13.275 -1.761 9.370 1.00 94.25 124 HIS A CA 1
ATOM 959 C C . HIS A 1 124 ? -14.017 -2.641 8.362 1.00 94.25 124 HIS A C 1
ATOM 961 O O . HIS A 1 124 ? -13.458 -3.631 7.889 1.00 94.25 124 HIS A O 1
ATOM 967 N N . HIS A 1 125 ? -15.243 -2.274 7.985 1.00 94.81 125 HIS A N 1
ATOM 968 C CA . HIS A 1 125 ? -15.990 -2.985 6.953 1.00 94.81 125 HIS A CA 1
ATOM 969 C C . HIS A 1 125 ? -15.286 -2.917 5.589 1.00 94.81 125 HIS A C 1
ATOM 971 O O . HIS A 1 125 ? -15.100 -3.950 4.949 1.00 94.81 125 HIS A O 1
ATOM 977 N N . PHE A 1 126 ? -14.796 -1.738 5.198 1.00 94.06 126 PHE A N 1
ATOM 978 C CA . PHE A 1 126 ? -13.983 -1.549 3.997 1.00 94.06 126 PHE A CA 1
ATOM 979 C C . PHE A 1 126 ? -12.707 -2.411 4.027 1.00 94.06 126 PHE A C 1
ATOM 981 O O . PHE A 1 126 ? -12.459 -3.177 3.099 1.00 94.06 126 PHE A O 1
ATOM 988 N N . MET A 1 127 ? -11.939 -2.381 5.120 1.00 94.12 127 MET A N 1
ATOM 989 C CA . MET A 1 127 ? -10.747 -3.229 5.286 1.00 94.12 127 MET A CA 1
ATOM 990 C C . MET A 1 127 ? -11.070 -4.723 5.143 1.00 94.12 127 MET A C 1
ATOM 992 O O . MET A 1 127 ? -10.291 -5.474 4.563 1.00 94.12 127 MET A O 1
ATOM 996 N N . THR A 1 128 ? -12.233 -5.146 5.644 1.00 94.38 128 THR A N 1
ATOM 997 C CA . THR A 1 128 ? -12.698 -6.539 5.581 1.00 94.38 128 THR A CA 1
ATOM 998 C C . THR A 1 128 ? -13.046 -6.954 4.149 1.00 94.38 128 THR A C 1
ATOM 1000 O O . THR A 1 128 ? -12.633 -8.021 3.701 1.00 94.38 128 THR A O 1
ATOM 1003 N N . LEU A 1 129 ? -13.772 -6.107 3.408 1.00 94.12 129 LEU A N 1
ATOM 1004 C CA . LEU A 1 129 ? -14.138 -6.365 2.010 1.00 94.12 129 LEU A CA 1
ATOM 1005 C C . LEU A 1 129 ? -12.914 -6.396 1.087 1.00 94.12 129 LEU A C 1
ATOM 1007 O O . LEU A 1 129 ? -12.845 -7.213 0.173 1.00 94.12 129 LEU A O 1
ATOM 1011 N N . HIS A 1 130 ? -11.937 -5.529 1.346 1.00 92.50 130 HIS A N 1
ATOM 1012 C CA . HIS A 1 130 ? -10.726 -5.392 0.538 1.00 92.50 130 HIS A CA 1
ATOM 1013 C C . HIS A 1 130 ? -9.514 -6.101 1.157 1.00 92.50 130 HIS A C 1
ATOM 1015 O O . HIS A 1 130 ? -8.375 -5.718 0.897 1.00 92.50 130 HIS A O 1
ATOM 1021 N N . GLN A 1 131 ? -9.739 -7.141 1.965 1.00 93.19 131 GLN A N 1
ATOM 1022 C CA . GLN A 1 131 ? -8.692 -7.800 2.754 1.00 93.19 131 GLN A CA 1
ATOM 1023 C C . GLN A 1 131 ? -7.501 -8.311 1.922 1.00 93.19 131 GLN A C 1
ATOM 1025 O O . GLN A 1 131 ? -6.365 -8.239 2.382 1.00 93.19 131 GLN A O 1
ATOM 1030 N N . ASP A 1 132 ? -7.729 -8.746 0.678 1.00 90.31 132 ASP A N 1
ATOM 1031 C CA . ASP A 1 132 ? -6.663 -9.206 -0.227 1.00 90.31 132 ASP A CA 1
ATOM 1032 C C . ASP A 1 132 ? -5.795 -8.072 -0.796 1.00 90.31 132 ASP A C 1
ATOM 1034 O O . ASP A 1 132 ? -4.694 -8.325 -1.284 1.00 90.31 132 ASP A O 1
ATOM 1038 N N . GLY A 1 133 ? -6.270 -6.825 -0.732 1.00 89.69 133 GLY A N 1
ATOM 1039 C CA . GLY A 1 133 ? -5.531 -5.648 -1.187 1.00 89.69 133 GLY A CA 1
ATOM 1040 C C . GLY A 1 133 ? -4.478 -5.159 -0.192 1.00 89.69 133 GLY A C 1
ATOM 1041 O O . GLY A 1 133 ? -3.587 -4.402 -0.573 1.00 89.69 133 GLY A O 1
ATOM 1042 N N . PHE A 1 134 ? -4.553 -5.593 1.070 1.00 91.56 134 PHE A N 1
ATOM 1043 C CA . PHE A 1 134 ? -3.622 -5.189 2.121 1.00 91.56 134 PHE A CA 1
ATOM 1044 C C . PHE A 1 134 ? -2.625 -6.303 2.434 1.00 91.56 134 PHE A C 1
ATOM 1046 O O . PHE A 1 134 ? -2.983 -7.476 2.561 1.00 91.56 134 PHE A O 1
ATOM 1053 N N . ALA A 1 135 ? -1.363 -5.913 2.600 1.00 93.50 135 ALA A N 1
ATOM 1054 C CA . ALA A 1 135 ? -0.283 -6.805 2.990 1.00 93.50 135 ALA A CA 1
ATOM 1055 C C . ALA A 1 135 ? 0.198 -6.441 4.394 1.00 93.50 135 ALA A C 1
ATOM 1057 O O . ALA A 1 135 ? 0.610 -5.309 4.642 1.00 93.50 135 ALA A O 1
ATOM 1058 N N . TRP A 1 136 ? 0.159 -7.410 5.305 1.00 91.56 136 TRP A N 1
ATOM 1059 C CA . TRP A 1 136 ? 0.607 -7.228 6.689 1.00 91.56 136 TRP A CA 1
ATOM 1060 C C . TRP A 1 136 ? 1.969 -7.869 6.956 1.00 91.56 136 TRP A C 1
ATOM 1062 O O . TRP A 1 136 ? 2.652 -7.501 7.906 1.00 91.56 136 TRP A O 1
ATOM 1072 N N . ASN A 1 137 ? 2.364 -8.810 6.099 1.00 93.19 137 ASN A N 1
ATOM 1073 C CA . ASN A 1 137 ? 3.669 -9.457 6.076 1.00 93.19 137 ASN A CA 1
ATOM 1074 C C . ASN A 1 137 ? 4.204 -9.456 4.640 1.00 93.19 137 ASN A C 1
ATOM 1076 O O . ASN A 1 137 ? 3.428 -9.366 3.688 1.00 93.19 137 ASN A O 1
ATOM 1080 N N . ASP A 1 138 ? 5.513 -9.638 4.466 1.00 92.25 138 ASP A N 1
ATOM 1081 C CA . ASP A 1 138 ? 6.132 -9.662 3.131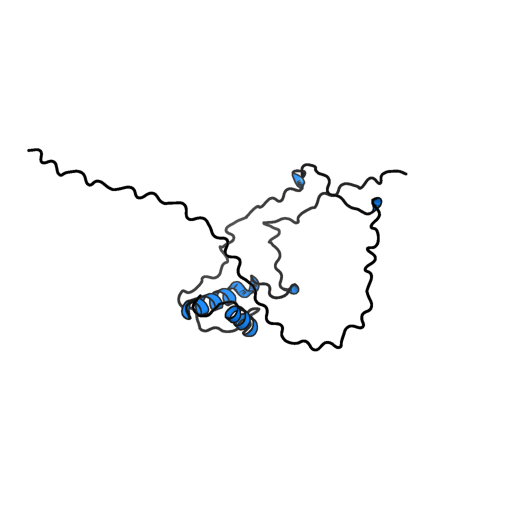 1.00 92.25 138 ASP A CA 1
ATOM 1082 C C . ASP A 1 138 ? 5.590 -10.803 2.247 1.00 92.25 138 ASP A C 1
ATOM 1084 O O . ASP A 1 138 ? 5.436 -10.646 1.040 1.00 92.25 138 ASP A O 1
ATOM 1088 N N . SER A 1 139 ? 5.184 -11.924 2.853 1.00 92.00 139 SER A N 1
ATOM 1089 C CA . SER A 1 139 ? 4.533 -13.041 2.149 1.00 92.00 139 SER A CA 1
ATOM 1090 C C . SER A 1 139 ? 3.156 -12.695 1.569 1.00 92.00 139 SER A C 1
ATOM 1092 O O . SER A 1 139 ? 2.679 -13.398 0.685 1.00 92.00 139 SER A O 1
ATOM 1094 N N . GLU A 1 140 ? 2.508 -11.637 2.061 1.00 92.81 140 GLU A N 1
ATOM 1095 C CA . GLU A 1 140 ? 1.189 -11.179 1.606 1.00 92.81 140 GLU A CA 1
ATOM 1096 C C . GLU A 1 140 ? 1.289 -10.069 0.548 1.00 92.81 140 GLU A C 1
ATOM 1098 O O . GLU A 1 140 ? 0.256 -9.586 0.077 1.00 92.81 140 GLU A O 1
ATOM 1103 N N . ARG A 1 141 ? 2.509 -9.645 0.181 1.00 90.75 141 ARG A N 1
ATOM 1104 C CA . ARG A 1 141 ? 2.719 -8.562 -0.782 1.00 90.75 141 ARG A CA 1
ATOM 1105 C C . ARG A 1 141 ? 2.094 -8.922 -2.132 1.00 90.75 141 ARG A C 1
ATOM 1107 O O . ARG A 1 141 ? 2.364 -9.980 -2.701 1.00 90.75 141 ARG A O 1
ATOM 1114 N N . GLY A 1 142 ? 1.263 -8.026 -2.651 1.00 87.62 142 GLY A N 1
ATOM 1115 C CA . GLY A 1 142 ? 0.743 -8.145 -4.007 1.00 87.62 142 GLY A CA 1
ATOM 1116 C C . GLY A 1 142 ? 1.818 -7.831 -5.048 1.00 87.62 142 GLY A C 1
ATOM 1117 O O . GLY A 1 142 ? 2.788 -7.122 -4.772 1.00 87.62 142 GLY A O 1
ATOM 1118 N N . HIS A 1 143 ? 1.621 -8.325 -6.265 1.00 87.38 143 HIS A N 1
ATOM 1119 C CA . HIS A 1 143 ? 2.299 -7.819 -7.453 1.00 87.38 143 HIS A CA 1
ATOM 1120 C C . HIS A 1 143 ? 1.262 -7.197 -8.388 1.00 87.38 143 HIS A C 1
ATOM 1122 O O . HIS A 1 143 ? 0.079 -7.545 -8.354 1.00 87.38 143 HIS A O 1
ATOM 1128 N N . PHE A 1 144 ? 1.695 -6.255 -9.221 1.00 86.31 144 PHE A N 1
ATOM 1129 C CA . PHE A 1 144 ? 0.814 -5.694 -10.235 1.00 86.31 144 PHE A CA 1
ATOM 1130 C C . PHE A 1 144 ? 0.449 -6.748 -11.282 1.00 86.31 144 PHE A C 1
ATOM 1132 O O . PHE A 1 144 ? 1.163 -7.734 -11.483 1.00 86.31 144 PHE A O 1
ATOM 1139 N N . ARG A 1 145 ? -0.686 -6.533 -11.950 1.00 87.19 145 ARG A N 1
ATOM 1140 C CA . ARG A 1 145 ? -1.088 -7.353 -13.091 1.00 87.19 145 ARG A CA 1
ATOM 1141 C C . ARG A 1 145 ? -0.097 -7.149 -14.231 1.00 87.19 145 ARG A C 1
ATOM 1143 O O . ARG A 1 145 ? 0.083 -6.018 -14.679 1.00 87.19 145 ARG A O 1
ATOM 1150 N N . GLU A 1 146 ? 0.470 -8.243 -14.725 1.00 88.50 146 GLU A N 1
ATOM 1151 C CA . GLU A 1 146 ? 1.425 -8.220 -15.840 1.00 88.50 146 GLU A CA 1
ATOM 1152 C C . GLU A 1 146 ? 0.788 -7.697 -17.136 1.00 88.50 146 GLU A C 1
ATOM 1154 O O . GLU A 1 146 ? 1.459 -7.049 -17.934 1.00 88.50 146 GLU A O 1
ATOM 1159 N N . ASP A 1 147 ? -0.531 -7.879 -17.295 1.00 88.31 147 ASP A N 1
ATOM 1160 C CA . ASP A 1 147 ? -1.304 -7.336 -18.421 1.00 88.31 147 ASP A CA 1
ATOM 1161 C C . ASP A 1 147 ? -1.249 -5.805 -18.514 1.00 88.31 147 ASP A C 1
ATOM 1163 O O . ASP A 1 147 ? -1.365 -5.255 -19.609 1.00 88.31 147 ASP A O 1
ATOM 1167 N N . PHE A 1 148 ? -1.154 -5.132 -17.360 1.00 89.00 148 PHE A N 1
ATOM 1168 C CA . PHE A 1 148 ? -1.127 -3.669 -17.253 1.00 89.00 148 PHE A CA 1
ATOM 1169 C C . PHE A 1 148 ? 0.301 -3.141 -17.154 1.00 89.00 148 PHE A C 1
ATOM 1171 O O . PHE A 1 148 ? 0.611 -2.068 -17.673 1.00 89.00 148 PHE A O 1
ATOM 1178 N N . PHE A 1 149 ? 1.147 -3.897 -16.452 1.00 88.25 149 PHE A N 1
ATOM 1179 C CA . PHE A 1 149 ? 2.519 -3.546 -16.129 1.00 88.25 149 PHE A CA 1
ATOM 1180 C C . PHE A 1 149 ? 3.423 -4.730 -16.473 1.00 88.25 149 PHE A C 1
ATOM 1182 O O . PHE A 1 149 ? 3.622 -5.607 -15.626 1.00 88.25 149 PHE A O 1
ATOM 1189 N N . PRO A 1 150 ? 3.980 -4.778 -17.694 1.00 87.06 150 PRO A N 1
ATOM 1190 C CA . PRO A 1 150 ? 4.935 -5.816 -18.039 1.00 87.06 150 PRO A CA 1
ATOM 1191 C C . PRO A 1 150 ? 6.172 -5.730 -17.124 1.00 87.06 150 PRO A C 1
ATOM 1193 O O . PRO A 1 150 ? 6.502 -4.640 -16.634 1.00 87.06 150 PRO A O 1
ATOM 1196 N N . PRO A 1 151 ? 6.876 -6.852 -16.890 1.00 88.06 151 PRO A N 1
ATOM 1197 C CA . PRO A 1 151 ? 8.086 -6.864 -16.079 1.00 88.06 151 PRO A CA 1
ATOM 1198 C C . PRO A 1 151 ? 9.103 -5.812 -16.534 1.00 88.06 151 PRO A C 1
ATOM 1200 O O . PRO A 1 151 ? 9.391 -5.670 -17.722 1.00 88.06 151 PRO A O 1
ATOM 1203 N N . VAL A 1 152 ? 9.658 -5.070 -15.573 1.00 87.81 152 VAL A N 1
ATOM 1204 C CA . VAL A 1 152 ? 10.637 -4.018 -15.863 1.00 87.81 152 VAL A CA 1
ATOM 1205 C C . VAL A 1 152 ? 11.981 -4.648 -16.208 1.00 87.81 152 VAL A C 1
ATOM 1207 O O . VAL A 1 152 ? 12.613 -5.297 -15.374 1.00 87.81 152 VAL A O 1
ATOM 1210 N N . GLU A 1 153 ? 12.456 -4.390 -17.420 1.00 86.69 153 GLU A N 1
ATOM 1211 C CA . GLU A 1 153 ? 13.807 -4.734 -17.842 1.00 86.69 153 GLU A CA 1
ATOM 1212 C C . GLU A 1 153 ? 14.765 -3.573 -17.544 1.00 86.69 153 GLU A C 1
ATOM 1214 O O . GLU A 1 153 ? 14.628 -2.471 -18.077 1.00 86.69 153 GLU A O 1
ATOM 1219 N N . ILE A 1 154 ? 15.758 -3.812 -16.683 1.00 86.94 154 ILE A N 1
ATOM 1220 C CA . ILE A 1 154 ? 16.787 -2.815 -16.375 1.00 86.94 154 ILE A CA 1
ATOM 1221 C C . ILE A 1 154 ? 17.889 -2.915 -17.440 1.00 86.94 154 ILE A C 1
ATOM 1223 O O . ILE A 1 154 ? 18.550 -3.957 -17.515 1.00 86.94 154 ILE A O 1
ATOM 1227 N N . PRO A 1 155 ? 18.144 -1.860 -18.240 1.00 87.62 155 PRO A N 1
ATOM 1228 C CA . PRO A 1 155 ? 19.234 -1.877 -19.204 1.00 87.62 155 PRO A CA 1
ATOM 1229 C C . PRO A 1 155 ? 20.573 -2.015 -18.480 1.00 87.62 155 PRO A C 1
ATOM 1231 O O . PRO A 1 155 ? 20.935 -1.183 -17.646 1.00 87.62 155 PRO A O 1
ATOM 1234 N N . THR A 1 156 ? 21.331 -3.051 -18.825 1.00 85.50 156 THR A N 1
ATOM 1235 C CA . THR A 1 156 ? 22.705 -3.225 -18.359 1.00 85.50 156 THR A CA 1
ATOM 1236 C C . THR A 1 156 ? 23.669 -2.945 -19.504 1.00 85.50 156 THR A C 1
ATOM 1238 O O . THR A 1 156 ? 23.490 -3.406 -20.630 1.00 85.50 156 THR A O 1
ATOM 1241 N N . ILE A 1 157 ? 24.689 -2.140 -19.219 1.00 81.81 157 ILE A N 1
ATOM 1242 C CA . ILE A 1 157 ? 25.804 -1.890 -20.132 1.00 81.81 157 ILE A CA 1
ATOM 1243 C C . ILE A 1 157 ? 26.968 -2.737 -19.628 1.00 81.81 157 ILE A C 1
ATOM 1245 O O . ILE A 1 157 ? 27.238 -2.755 -18.423 1.00 81.81 157 ILE A O 1
ATOM 1249 N N . ALA A 1 158 ? 27.633 -3.457 -20.534 1.00 82.19 158 ALA A N 1
ATOM 1250 C CA . ALA A 1 158 ? 28.820 -4.224 -20.186 1.00 82.19 158 ALA A CA 1
ATOM 1251 C C . ALA A 1 158 ? 29.865 -3.285 -19.569 1.00 82.19 158 ALA A C 1
ATOM 1253 O O . ALA A 1 158 ? 30.198 -2.244 -20.131 1.00 82.19 158 ALA A O 1
ATOM 1254 N N . HIS A 1 159 ? 30.348 -3.631 -18.378 1.00 77.50 159 HIS A N 1
ATOM 1255 C CA . HIS A 1 159 ? 31.375 -2.843 -17.713 1.00 77.50 159 HIS A CA 1
ATOM 1256 C C . HIS A 1 159 ? 32.727 -3.124 -18.369 1.00 77.50 159 HIS A C 1
ATOM 1258 O O . HIS A 1 159 ? 33.240 -4.236 -18.254 1.00 77.50 159 HIS A O 1
ATOM 1264 N N . GLU A 1 160 ? 33.325 -2.115 -18.994 1.00 75.31 160 GLU A N 1
ATOM 1265 C CA . GLU A 1 160 ? 34.710 -2.181 -19.458 1.00 75.31 160 GLU A CA 1
ATOM 1266 C C . GLU A 1 160 ? 35.648 -1.831 -18.291 1.00 75.31 160 GLU A C 1
ATOM 1268 O O . GLU A 1 160 ? 35.655 -0.686 -17.824 1.00 75.31 160 GLU A O 1
ATOM 1273 N N . PRO A 1 161 ? 36.415 -2.795 -17.743 1.00 73.94 161 PRO A N 1
ATOM 1274 C CA . PRO A 1 161 ? 37.425 -2.478 -16.747 1.00 73.94 161 PRO A CA 1
ATOM 1275 C C . PRO A 1 161 ? 38.503 -1.603 -17.389 1.00 73.94 161 PRO A C 1
ATOM 1277 O O . PRO A 1 161 ? 39.025 -1.914 -18.457 1.00 73.94 161 PRO A O 1
ATOM 1280 N N . TRP A 1 162 ? 38.838 -0.490 -16.739 1.00 66.00 162 TRP A N 1
ATOM 1281 C CA . TRP A 1 162 ? 39.915 0.368 -17.215 1.00 66.00 162 TRP A CA 1
ATOM 1282 C C . TRP A 1 162 ? 41.262 -0.319 -16.926 1.00 66.00 162 TRP A C 1
ATOM 1284 O O . TRP A 1 162 ? 41.684 -0.383 -15.772 1.00 66.00 162 TRP A O 1
ATOM 1294 N N . VAL A 1 163 ? 41.895 -0.785 -18.010 1.00 59.03 163 VAL A N 1
ATOM 1295 C CA . VAL A 1 163 ? 43.234 -1.397 -18.165 1.00 59.03 163 VAL A CA 1
ATOM 1296 C C . VAL A 1 163 ? 43.312 -2.931 -18.007 1.00 59.03 163 VAL A C 1
ATOM 1298 O O . VAL A 1 163 ? 42.872 -3.495 -17.004 1.00 59.03 163 VAL A O 1
ATOM 1301 N N . LEU A 1 164 ? 43.879 -3.551 -19.060 1.00 51.91 164 LEU A N 1
ATOM 1302 C CA . LEU A 1 164 ? 44.309 -4.953 -19.215 1.00 51.91 164 LEU A CA 1
ATOM 1303 C C . LEU A 1 164 ? 45.539 -5.280 -18.359 1.00 51.91 164 LEU A C 1
ATOM 1305 O O . LEU A 1 164 ? 46.450 -4.423 -18.306 1.00 51.91 164 LEU A O 1
#

Foldseek 3Di:
DDDDDDDDDPDPDDDDPDDDDDDDDDPDDDDDDPPDPDPPPPVPPPPPPDCDPLNDDDDDPDDDDPVQDWAFDDPDDPCPPQDDQDLQADAADAADQRDPVNLVVVVVVDDPPPDDPSRSSSVNRNCRSCVLVDDPDPVSDDDDDCVRTPDRDDDDDDDDPPDD

Secondary structure (DSSP, 8-state):
-----PPP--------------------------------------------GGG-------PPPGGGS------S-TTTTPPPPPSSPPPP--BTTB-HHHHHHHHHHS-TTTS-HHHHHHHHHHHHHTGGG--SSGGG-----TTTSPPPPPP------S--

pLDDT: mean 75.07, std 20.43, range [34.0, 96.06]